Protein AF-A0A5J4QD52-F1 (afdb_monomer)

Mean predicted aligned error: 7.62 Å

pLDDT: mean 84.86, std 13.87, range [30.47, 97.31]

Secondary structure (DSSP, 8-state):
-HHHHHHHHHHHHSS-TT--SSHHHHHHHHHHT-PPPPPTTS-HHHHHHHHHHT-SSGGGSPPHHHHHH-HHHHHHHHHHHS--TTTT--HHHHHHHHHHHHHS---SS--HHHHHHHHHHHHHHHHHHTT--TTS-THHHHHHHHHHHHHHHHHHHHHHHGGGS------

InterPro domains:
  IPR000719 Protein kinase domain [PF00069] (1-70)
  IPR000719 Protein kinase domain [PS50011] (1-73)
  IPR011009 Protein kinase-like domain superfamily [SSF56112] (1-75)
  IPR051131 NEK Ser/Thr protein kinase family, NIMA subfamily [PTHR44899] (3-107)

Structure (mmCIF, N/CA/C/O backbone):
data_AF-A0A5J4QD52-F1
#
_entry.id   AF-A0A5J4QD52-F1
#
loop_
_atom_site.group_PDB
_atom_site.id
_atom_site.type_symbol
_atom_site.label_atom_id
_atom_site.label_alt_id
_atom_site.label_comp_id
_atom_site.label_asym_id
_atom_site.label_entity_id
_atom_site.label_seq_id
_atom_site.pdbx_PDB_ins_code
_atom_site.Cartn_x
_atom_site.Cartn_y
_atom_site.Cartn_z
_atom_site.occupancy
_atom_site.B_iso_or_equiv
_atom_site.auth_seq_id
_atom_site.auth_comp_id
_atom_site.auth_asym_id
_atom_site.auth_atom_id
_atom_site.pdbx_PDB_model_num
ATOM 1 N N . MET A 1 1 ? 11.598 10.942 -7.873 1.00 94.44 1 MET A N 1
ATOM 2 C CA . MET A 1 1 ? 10.398 10.257 -8.396 1.00 94.44 1 MET A CA 1
ATOM 3 C C . MET A 1 1 ? 10.575 8.752 -8.509 1.00 94.44 1 MET A C 1
ATOM 5 O O . MET A 1 1 ? 9.854 8.032 -7.838 1.00 94.44 1 MET A O 1
ATOM 9 N N . PHE A 1 2 ? 11.571 8.287 -9.270 1.00 95.62 2 PHE A N 1
ATOM 10 C CA . PHE A 1 2 ? 11.836 6.861 -9.505 1.00 95.62 2 PHE A CA 1
ATOM 11 C C . PHE A 1 2 ? 11.833 5.999 -8.232 1.00 95.62 2 PHE A C 1
ATOM 13 O O . PHE A 1 2 ? 11.068 5.048 -8.140 1.00 95.62 2 PHE A O 1
ATOM 20 N N . ALA A 1 3 ? 12.592 6.395 -7.204 1.00 95.94 3 ALA A N 1
ATOM 21 C CA . ALA A 1 3 ? 12.642 5.670 -5.931 1.00 95.94 3 ALA A CA 1
ATOM 22 C C . ALA A 1 3 ? 11.272 5.535 -5.234 1.00 95.94 3 ALA A C 1
ATOM 24 O O . ALA A 1 3 ? 10.991 4.502 -4.643 1.00 95.94 3 ALA A O 1
ATOM 25 N N . ILE A 1 4 ? 10.394 6.540 -5.340 1.00 95.69 4 ILE A N 1
ATOM 26 C CA . ILE A 1 4 ? 9.036 6.459 -4.778 1.00 95.69 4 ILE A CA 1
ATOM 27 C C . ILE A 1 4 ? 8.225 5.405 -5.540 1.00 95.69 4 ILE A C 1
ATOM 29 O O . ILE A 1 4 ? 7.502 4.634 -4.922 1.00 95.69 4 ILE A O 1
ATOM 33 N N . GLY A 1 5 ? 8.377 5.338 -6.866 1.00 95.62 5 GLY A N 1
ATOM 34 C CA . GLY A 1 5 ? 7.722 4.323 -7.691 1.00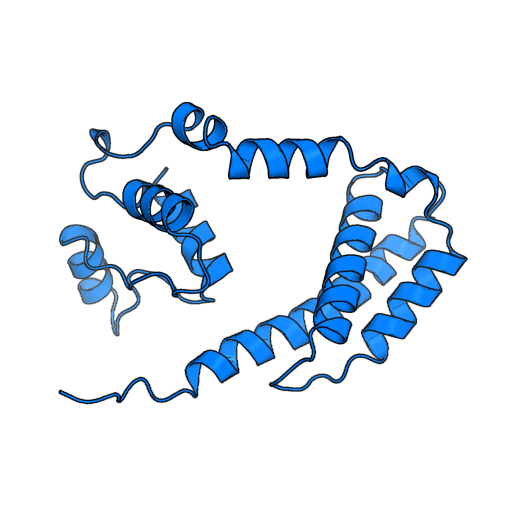 95.62 5 GLY A CA 1
ATOM 35 C C . GLY A 1 5 ? 8.148 2.907 -7.303 1.00 95.62 5 GLY A C 1
ATOM 36 O O . GLY A 1 5 ? 7.295 2.031 -7.204 1.00 95.62 5 GLY A O 1
ATOM 37 N N . LEU A 1 6 ? 9.440 2.704 -7.003 1.00 95.88 6 LEU A N 1
ATOM 38 C CA . LEU A 1 6 ? 9.953 1.423 -6.501 1.00 95.88 6 LEU A CA 1
ATOM 39 C C . LEU A 1 6 ? 9.274 1.043 -5.182 1.00 95.88 6 LEU A C 1
ATOM 41 O O . LEU A 1 6 ? 8.717 -0.043 -5.076 1.00 95.88 6 LEU A O 1
ATOM 45 N N . VAL A 1 7 ? 9.250 1.969 -4.218 1.00 95.25 7 VAL A N 1
ATOM 46 C CA . VAL A 1 7 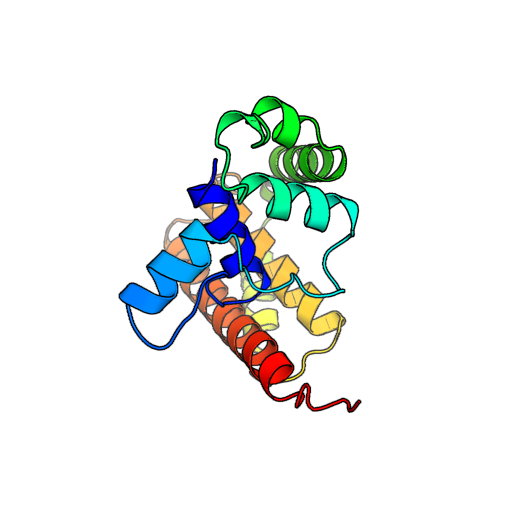? 8.628 1.741 -2.905 1.00 95.25 7 VAL A CA 1
ATOM 47 C C . VAL A 1 7 ? 7.139 1.430 -3.044 1.00 95.25 7 VAL A C 1
ATOM 49 O O . VAL A 1 7 ? 6.651 0.493 -2.426 1.00 95.25 7 VAL A O 1
ATOM 52 N N . VAL A 1 8 ? 6.399 2.176 -3.869 1.00 93.31 8 VAL A N 1
ATOM 53 C CA . VAL A 1 8 ? 4.970 1.907 -4.097 1.00 93.31 8 VAL A CA 1
ATOM 54 C C . VAL A 1 8 ? 4.766 0.524 -4.714 1.00 93.31 8 VAL A C 1
ATOM 56 O O . VAL A 1 8 ? 3.894 -0.217 -4.264 1.00 93.31 8 VAL A O 1
ATOM 59 N N . PHE A 1 9 ? 5.578 0.152 -5.704 1.00 93.00 9 PHE A N 1
ATOM 60 C CA . PHE A 1 9 ? 5.510 -1.171 -6.318 1.00 93.00 9 PHE A CA 1
ATOM 61 C C . PHE A 1 9 ? 5.751 -2.281 -5.284 1.00 93.00 9 PHE A C 1
ATOM 63 O O . PHE A 1 9 ? 4.984 -3.243 -5.211 1.00 93.00 9 PHE A O 1
ATOM 70 N N . GLU A 1 10 ? 6.775 -2.133 -4.447 1.00 90.81 10 GLU A N 1
ATOM 71 C CA . GLU A 1 10 ? 7.096 -3.091 -3.387 1.00 90.81 10 GLU A CA 1
ATOM 72 C C . GLU A 1 10 ? 6.006 -3.171 -2.319 1.00 90.81 10 GLU A C 1
ATOM 74 O O . GLU A 1 10 ? 5.701 -4.260 -1.844 1.00 90.81 10 GLU A O 1
ATOM 79 N N . LEU A 1 11 ? 5.375 -2.052 -1.961 1.00 88.19 11 LEU A N 1
ATOM 80 C CA . LEU A 1 11 ? 4.260 -2.047 -1.011 1.00 88.19 11 LEU A CA 1
ATOM 81 C C . LEU A 1 11 ? 3.030 -2.782 -1.555 1.00 88.19 11 LEU A C 1
ATOM 83 O O . LEU A 1 11 ? 2.303 -3.397 -0.780 1.00 88.19 11 LEU A O 1
ATOM 87 N N . LEU A 1 12 ? 2.801 -2.727 -2.869 1.00 86.31 12 LEU A N 1
ATOM 88 C CA . LEU A 1 12 ? 1.669 -3.395 -3.514 1.00 86.31 12 LEU A CA 1
ATOM 89 C C . LEU A 1 12 ? 1.920 -4.888 -3.750 1.00 86.31 12 LEU A C 1
ATOM 91 O O . LEU A 1 12 ? 0.991 -5.679 -3.659 1.00 86.31 12 LEU A O 1
ATOM 95 N N . THR A 1 13 ? 3.153 -5.281 -4.068 1.00 84.00 13 THR A N 1
ATOM 96 C CA . THR A 1 13 ? 3.467 -6.645 -4.547 1.00 84.00 13 THR A CA 1
ATOM 97 C C . THR A 1 13 ? 4.325 -7.461 -3.576 1.00 84.00 13 THR A C 1
ATOM 99 O O . THR A 1 13 ? 4.473 -8.681 -3.701 1.00 84.00 13 THR A O 1
ATOM 102 N N . GLY A 1 14 ? 4.963 -6.793 -2.616 1.00 84.38 14 GLY A N 1
ATOM 103 C CA . GLY A 1 14 ? 6.012 -7.364 -1.781 1.00 84.38 14 GLY A CA 1
ATOM 104 C C . GLY A 1 14 ? 7.239 -7.827 -2.573 1.00 84.38 14 GLY A C 1
ATOM 105 O O . GLY A 1 14 ? 7.934 -8.725 -2.095 1.00 84.38 14 GLY A O 1
ATOM 106 N N . GLN A 1 15 ? 7.464 -7.328 -3.795 1.00 85.81 15 GLN A N 1
ATOM 107 C CA . GLN A 1 15 ? 8.582 -7.682 -4.678 1.00 85.81 15 GLN A CA 1
ATOM 108 C C . GLN A 1 15 ? 9.179 -6.434 -5.330 1.00 85.81 15 GLN A C 1
ATOM 110 O O . GLN A 1 15 ? 8.464 -5.486 -5.637 1.00 85.81 15 GLN A O 1
ATOM 115 N N . HIS A 1 16 ? 10.486 -6.455 -5.584 1.00 91.81 16 HIS A N 1
ATOM 116 C CA . HIS A 1 16 ? 11.146 -5.369 -6.303 1.00 91.81 16 HIS A CA 1
ATOM 117 C C . HIS A 1 16 ? 10.804 -5.447 -7.807 1.00 91.81 16 HIS A C 1
ATOM 119 O O . HIS A 1 16 ? 10.957 -6.519 -8.400 1.00 91.81 16 HIS A O 1
ATOM 125 N N . PRO A 1 17 ? 10.414 -4.342 -8.475 1.00 93.62 17 PRO A N 1
ATOM 126 C CA . PRO A 1 17 ? 9.955 -4.373 -9.871 1.00 93.62 17 PRO A CA 1
ATOM 127 C C . PRO A 1 17 ? 11.003 -4.907 -10.855 1.00 93.62 17 PRO A C 1
ATOM 129 O O . PRO A 1 17 ? 10.655 -5.526 -11.856 1.00 93.62 17 PRO A O 1
ATOM 132 N N . PHE A 1 18 ? 12.289 -4.702 -10.563 1.00 95.56 18 PHE A N 1
ATOM 133 C CA . PHE A 1 18 ? 13.412 -5.149 -11.397 1.00 95.56 18 PHE A CA 1
ATOM 134 C C . PHE A 1 18 ? 14.133 -6.384 -10.831 1.00 95.56 18 PHE A C 1
ATOM 136 O O . PHE A 1 18 ? 15.319 -6.570 -11.092 1.00 95.56 18 PHE A O 1
ATOM 143 N N . ASN A 1 19 ? 13.461 -7.204 -10.013 1.00 92.06 19 ASN A N 1
ATOM 144 C CA . ASN A 1 19 ? 14.084 -8.366 -9.372 1.00 92.06 19 ASN A CA 1
ATOM 145 C C . ASN A 1 19 ? 14.736 -9.318 -10.404 1.00 92.06 19 ASN A C 1
ATOM 147 O O . ASN A 1 19 ? 14.150 -9.616 -11.456 1.00 92.06 19 ASN A O 1
ATOM 151 N N . ALA A 1 20 ? 15.958 -9.772 -10.118 1.00 93.81 20 ALA A N 1
ATOM 152 C CA . ALA A 1 20 ? 16.737 -10.676 -10.964 1.00 93.81 20 ALA A CA 1
ATOM 153 C C . ALA A 1 20 ? 17.810 -11.427 -10.151 1.00 93.81 20 ALA A C 1
ATOM 155 O O . ALA A 1 20 ? 18.085 -11.092 -9.003 1.00 93.81 20 ALA A O 1
ATOM 156 N N . ASN A 1 21 ? 18.442 -12.430 -10.770 1.00 92.25 21 ASN A N 1
ATOM 157 C CA . ASN A 1 21 ? 19.355 -13.361 -10.090 1.00 92.25 21 ASN A CA 1
ATOM 158 C C . ASN A 1 21 ? 20.722 -12.762 -9.711 1.00 92.25 21 ASN A C 1
ATOM 160 O O . ASN A 1 21 ? 21.466 -13.381 -8.956 1.00 92.25 21 ASN A O 1
ATOM 164 N N . ASN A 1 22 ? 21.095 -11.609 -10.270 1.00 95.50 22 ASN A N 1
ATOM 165 C CA . ASN A 1 22 ? 22.346 -10.917 -9.962 1.00 95.50 22 ASN A CA 1
ATOM 166 C C . ASN A 1 22 ? 22.246 -9.417 -10.271 1.00 95.50 22 ASN A C 1
ATOM 168 O O . ASN A 1 22 ? 21.350 -8.979 -10.995 1.00 95.50 22 ASN A O 1
ATOM 172 N N . GLU A 1 23 ? 23.194 -8.643 -9.743 1.00 95.19 23 GLU A N 1
ATOM 173 C CA . GLU A 1 23 ? 23.231 -7.182 -9.867 1.00 95.19 23 GLU A CA 1
ATOM 174 C C . GLU A 1 23 ? 23.268 -6.706 -11.325 1.00 95.19 23 GLU A C 1
ATOM 176 O O . GLU A 1 23 ? 22.516 -5.806 -11.694 1.00 95.19 23 GLU A O 1
ATOM 181 N N . GLN A 1 24 ? 24.072 -7.345 -12.181 1.00 97.19 24 GLN A N 1
ATOM 182 C CA . GLN A 1 24 ? 24.172 -6.962 -13.590 1.00 97.19 24 GLN A CA 1
ATOM 183 C C . GLN A 1 24 ? 22.825 -7.106 -14.310 1.00 97.19 24 GLN A C 1
ATOM 185 O O . GLN A 1 24 ? 22.418 -6.213 -15.050 1.00 97.19 24 GLN A O 1
ATOM 190 N N . ALA A 1 25 ? 22.091 -8.185 -14.036 1.00 96.06 25 ALA A N 1
ATOM 191 C CA . ALA A 1 25 ? 20.761 -8.397 -14.590 1.00 96.06 25 ALA A CA 1
ATOM 192 C C . ALA A 1 25 ? 19.747 -7.353 -14.088 1.00 96.06 25 ALA A C 1
ATOM 194 O O . ALA A 1 25 ? 18.907 -6.902 -14.866 1.00 96.06 25 ALA A O 1
ATOM 195 N N . ILE A 1 26 ? 19.837 -6.926 -12.821 1.00 95.19 26 ILE A N 1
ATOM 196 C CA . ILE A 1 26 ? 19.011 -5.830 -12.283 1.00 95.19 26 ILE A CA 1
ATOM 197 C C . ILE A 1 26 ? 19.324 -4.525 -13.024 1.00 95.19 26 ILE A C 1
ATOM 199 O O . ILE A 1 26 ? 18.408 -3.842 -13.486 1.00 95.19 26 ILE A O 1
ATOM 203 N N . ILE A 1 27 ? 20.610 -4.194 -13.184 1.00 96.12 27 ILE A N 1
ATOM 204 C CA . ILE A 1 27 ? 21.062 -3.000 -13.912 1.00 96.12 27 ILE A CA 1
ATOM 205 C C . ILE A 1 27 ? 20.533 -3.017 -15.349 1.00 96.12 27 ILE A C 1
ATOM 207 O O . ILE A 1 27 ? 20.022 -2.005 -15.832 1.00 96.12 27 ILE A O 1
ATOM 211 N N . ASP A 1 28 ? 20.625 -4.156 -16.031 1.00 96.88 28 ASP A N 1
ATOM 212 C CA . ASP A 1 28 ? 20.167 -4.294 -17.412 1.00 96.88 28 ASP A CA 1
ATOM 213 C C . ASP A 1 28 ? 18.646 -4.144 -17.527 1.00 96.88 28 ASP A C 1
ATOM 215 O O . ASP A 1 28 ? 18.170 -3.466 -18.442 1.00 96.88 28 ASP A O 1
ATOM 219 N N . LYS A 1 29 ? 17.879 -4.704 -16.582 1.00 96.25 29 LYS A N 1
ATOM 220 C CA . LYS A 1 29 ? 16.425 -4.512 -16.514 1.00 96.25 29 LYS A CA 1
ATOM 221 C C . LYS A 1 29 ? 16.049 -3.049 -16.300 1.00 96.25 29 LYS A C 1
ATOM 223 O O . LYS A 1 29 ? 15.202 -2.536 -17.028 1.00 96.25 29 LYS A O 1
ATOM 228 N N . ILE A 1 30 ? 16.719 -2.351 -15.379 1.00 96.00 30 ILE A N 1
ATOM 229 C CA . ILE A 1 30 ? 16.504 -0.913 -15.151 1.00 96.00 30 ILE A CA 1
ATOM 230 C C . ILE A 1 30 ? 16.799 -0.128 -16.432 1.00 96.00 30 ILE A C 1
ATOM 232 O O . ILE A 1 30 ? 15.963 0.646 -16.883 1.00 96.00 30 ILE A O 1
ATOM 236 N N . LYS A 1 31 ? 17.946 -0.364 -17.079 1.00 94.94 31 LYS A N 1
ATOM 237 C CA . LYS A 1 31 ? 18.313 0.324 -18.331 1.00 94.94 31 LYS A CA 1
ATOM 238 C C . LYS A 1 31 ? 17.307 0.092 -19.459 1.00 94.94 31 LYS A C 1
ATOM 240 O O . LYS A 1 31 ? 17.082 0.995 -20.263 1.00 94.94 31 LYS A O 1
ATOM 245 N N . LYS A 1 32 ? 16.707 -1.099 -19.526 1.00 95.44 32 LYS A N 1
ATOM 246 C CA . LYS A 1 32 ? 15.686 -1.460 -20.523 1.00 95.44 32 LYS A CA 1
ATOM 247 C C . LYS A 1 32 ? 14.275 -1.015 -20.139 1.00 95.44 32 LYS A C 1
ATOM 249 O O . LYS A 1 32 ? 13.420 -0.945 -21.013 1.00 95.44 32 LYS A O 1
ATOM 254 N N . GLY A 1 33 ? 14.038 -0.689 -18.867 1.00 93.31 33 GLY A N 1
ATOM 255 C CA . GLY A 1 33 ? 12.697 -0.406 -18.351 1.00 93.31 33 GLY A CA 1
ATOM 256 C C . GLY A 1 33 ? 11.855 -1.677 -18.219 1.00 93.31 33 GLY A C 1
ATOM 257 O O . GLY A 1 33 ? 10.633 -1.603 -18.209 1.00 93.31 33 GLY A O 1
ATOM 258 N N . ASP A 1 34 ? 12.510 -2.837 -18.135 1.00 94.75 34 ASP A N 1
ATOM 259 C CA . ASP A 1 34 ? 11.883 -4.153 -18.012 1.00 94.75 34 ASP A CA 1
ATOM 260 C C . ASP A 1 34 ? 11.517 -4.421 -16.546 1.00 94.75 34 ASP A C 1
ATOM 262 O O . ASP A 1 34 ? 12.233 -5.103 -15.804 1.00 94.75 34 ASP A O 1
ATOM 266 N N . HIS A 1 35 ? 10.437 -3.783 -16.101 1.00 93.12 35 HIS A N 1
ATOM 267 C CA . HIS A 1 35 ? 9.856 -3.999 -14.783 1.00 93.12 35 HIS A CA 1
ATOM 268 C C . HIS A 1 35 ? 8.726 -5.033 -14.840 1.00 93.12 35 HIS A C 1
ATOM 270 O O . HIS A 1 35 ? 8.001 -5.154 -15.828 1.00 93.12 35 HIS A O 1
ATOM 276 N N . GLN A 1 36 ? 8.508 -5.728 -13.727 1.00 91.44 36 GLN A N 1
ATOM 277 C CA . GLN A 1 36 ? 7.329 -6.566 -13.536 1.00 91.44 36 GLN A CA 1
ATOM 278 C C . GLN A 1 36 ? 6.033 -5.751 -13.682 1.00 91.44 36 GLN A C 1
ATOM 280 O O . GLN A 1 36 ? 5.993 -4.541 -13.432 1.00 91.44 36 GLN A O 1
ATOM 285 N N . GLN A 1 37 ? 4.957 -6.417 -14.098 1.00 90.25 37 GLN A N 1
ATOM 286 C CA . GLN A 1 37 ? 3.643 -5.789 -14.184 1.00 90.25 37 GLN A CA 1
ATOM 287 C C . GLN A 1 37 ? 3.003 -5.695 -12.798 1.00 90.25 37 GLN A C 1
ATOM 289 O O . GLN A 1 37 ? 3.161 -6.582 -11.960 1.00 90.25 37 GLN A O 1
ATOM 294 N N . LEU A 1 38 ? 2.263 -4.612 -12.560 1.00 88.50 38 LEU A N 1
ATOM 295 C CA . LEU A 1 38 ? 1.435 -4.501 -11.364 1.00 88.50 38 LEU A CA 1
ATOM 296 C C . LEU A 1 38 ? 0.217 -5.441 -11.475 1.00 88.50 38 LEU A C 1
ATOM 298 O O . LEU A 1 38 ? -0.344 -5.546 -12.570 1.00 88.50 38 LEU A O 1
ATOM 302 N N . PRO A 1 39 ? -0.242 -6.046 -10.364 1.00 87.25 39 PRO A N 1
ATOM 303 C CA . PRO A 1 39 ? -1.417 -6.919 -10.336 1.00 87.25 39 PRO A CA 1
ATOM 304 C C . PRO A 1 39 ? -2.716 -6.241 -10.789 1.00 87.25 39 PRO A C 1
ATOM 306 O O . PRO A 1 39 ? -2.828 -5.012 -10.815 1.00 87.25 39 PRO A O 1
ATOM 309 N N . ASP A 1 40 ? -3.734 -7.037 -11.110 1.00 86.62 40 ASP A N 1
ATOM 310 C CA . ASP A 1 40 ? -5.022 -6.544 -11.625 1.00 86.62 40 ASP A CA 1
ATOM 311 C C . ASP A 1 40 ? -5.938 -5.937 -10.566 1.00 86.62 40 ASP A C 1
ATOM 313 O O . ASP A 1 40 ? -6.809 -5.135 -10.896 1.00 86.62 40 ASP A O 1
ATOM 317 N N . PHE A 1 41 ? -5.695 -6.218 -9.283 1.00 84.69 41 PHE A N 1
ATOM 318 C CA . PHE A 1 41 ? -6.397 -5.521 -8.205 1.00 84.69 41 PHE A CA 1
ATOM 319 C C . PHE A 1 41 ? -6.035 -4.027 -8.140 1.00 84.69 41 PHE A C 1
ATOM 321 O O . PHE A 1 41 ? -6.763 -3.245 -7.527 1.00 84.69 41 PHE A O 1
ATOM 328 N N . VAL A 1 42 ? -4.905 -3.612 -8.736 1.00 88.31 42 VAL A N 1
ATOM 329 C CA . VAL A 1 42 ? -4.489 -2.207 -8.765 1.00 88.31 42 VAL A CA 1
ATOM 330 C C . VAL A 1 42 ? -5.307 -1.474 -9.831 1.00 88.31 42 VAL A C 1
ATOM 332 O O . VAL A 1 42 ? -5.204 -1.820 -11.012 1.00 88.31 42 VAL A O 1
ATOM 335 N N . PRO A 1 43 ? -6.067 -0.424 -9.467 1.00 91.00 43 PRO A N 1
ATOM 336 C CA . PRO A 1 43 ? -6.861 0.326 -10.433 1.00 91.00 43 PRO A CA 1
ATOM 337 C C . PRO A 1 43 ? -6.014 0.875 -11.587 1.00 91.00 43 PRO A C 1
ATOM 339 O O . PRO A 1 43 ? -4.913 1.379 -11.364 1.00 91.00 43 PRO A O 1
ATOM 342 N N . SER A 1 44 ? -6.531 0.807 -12.815 1.00 90.88 44 SER A N 1
ATOM 343 C CA . SER A 1 44 ? -5.764 1.088 -14.040 1.00 90.88 44 SER A CA 1
ATOM 344 C C . SER A 1 44 ? -5.142 2.488 -14.090 1.00 90.88 44 SER A C 1
ATOM 346 O O . SER A 1 44 ? -4.027 2.650 -14.577 1.00 90.88 44 SER A O 1
ATOM 348 N N . ASP A 1 45 ? -5.827 3.497 -13.555 1.00 90.69 45 ASP A N 1
ATOM 349 C CA . ASP A 1 45 ? -5.330 4.873 -13.449 1.00 90.69 45 ASP A CA 1
ATOM 350 C C . ASP A 1 45 ? -4.127 4.993 -12.500 1.00 90.69 45 ASP A C 1
ATOM 352 O O . ASP A 1 45 ? -3.145 5.663 -12.821 1.00 90.69 45 ASP A O 1
ATOM 356 N N . LEU A 1 46 ? -4.166 4.299 -11.359 1.00 93.44 46 LEU A N 1
ATOM 357 C CA . LEU A 1 46 ? -3.039 4.220 -10.428 1.00 93.44 46 LEU A CA 1
ATOM 358 C C . LEU A 1 46 ? -1.907 3.364 -10.999 1.00 93.44 46 LEU A C 1
ATOM 360 O O . LEU A 1 46 ? -0.744 3.733 -10.860 1.00 93.44 46 LEU A O 1
ATOM 364 N N . LYS A 1 47 ? -2.234 2.268 -11.698 1.00 93.44 47 LYS A N 1
ATOM 365 C CA . LYS A 1 47 ? -1.260 1.431 -12.412 1.00 93.44 47 LYS A CA 1
ATOM 366 C C . LYS A 1 47 ? -0.468 2.280 -13.412 1.00 93.44 47 LYS A C 1
ATOM 368 O O . LYS A 1 47 ? 0.758 2.284 -13.361 1.00 93.44 47 LYS A O 1
ATOM 373 N N . TYR A 1 48 ? -1.152 3.058 -14.252 1.00 93.12 48 TYR A N 1
ATOM 374 C CA . TYR A 1 48 ? -0.505 3.963 -15.206 1.00 93.12 48 TYR A CA 1
ATOM 375 C C . TYR A 1 48 ? 0.395 4.994 -14.508 1.00 93.12 48 TYR A C 1
ATOM 377 O O . TYR A 1 48 ? 1.559 5.153 -14.882 1.00 93.12 48 TYR A O 1
ATOM 385 N N . LEU A 1 49 ? -0.114 5.649 -13.459 1.00 95.12 49 LEU A N 1
ATOM 386 C CA . LEU A 1 49 ? 0.650 6.628 -12.687 1.00 95.12 49 LEU A CA 1
ATOM 387 C C . LEU A 1 49 ? 1.932 6.018 -12.103 1.00 95.12 49 LEU A C 1
ATOM 389 O O . LEU A 1 49 ? 3.016 6.550 -12.331 1.00 95.12 49 LEU A O 1
ATOM 393 N N . PHE A 1 50 ? 1.837 4.888 -11.400 1.00 94.44 50 PHE A N 1
ATOM 394 C CA . PHE A 1 50 ? 2.988 4.256 -10.752 1.00 94.44 50 PHE A CA 1
ATOM 395 C C . PHE A 1 50 ? 4.017 3.734 -11.757 1.00 94.44 50 PHE A C 1
ATOM 397 O O . PHE A 1 50 ? 5.214 3.919 -11.543 1.00 94.44 50 PHE A O 1
ATOM 404 N N . ILE A 1 51 ? 3.581 3.168 -12.887 1.00 93.94 51 ILE A N 1
ATOM 405 C CA . ILE A 1 51 ? 4.501 2.762 -13.956 1.00 93.94 51 ILE A CA 1
ATOM 406 C C . ILE A 1 51 ? 5.195 3.978 -14.584 1.00 93.94 51 ILE A C 1
ATOM 408 O O . ILE A 1 51 ? 6.407 3.949 -14.794 1.00 93.94 51 ILE A O 1
ATOM 412 N N . SER A 1 52 ? 4.490 5.095 -14.800 1.00 95.81 52 SER A N 1
ATOM 413 C CA . SER A 1 52 ? 5.117 6.323 -15.319 1.00 95.81 52 SER A CA 1
ATOM 414 C C . SER A 1 52 ? 6.210 6.887 -14.394 1.00 95.81 52 SER A C 1
ATOM 416 O O . SER A 1 52 ? 7.183 7.477 -14.868 1.00 95.81 52 SER A O 1
ATOM 418 N N . MET A 1 53 ? 6.123 6.651 -13.078 1.00 96.94 53 MET A N 1
ATOM 419 C CA . MET A 1 53 ? 7.170 7.042 -12.121 1.00 96.94 53 MET A CA 1
ATOM 420 C C . MET A 1 53 ? 8.482 6.277 -12.345 1.00 96.94 53 MET A C 1
ATOM 422 O O . MET A 1 53 ? 9.550 6.799 -12.010 1.00 96.94 53 MET A O 1
ATOM 426 N N . LEU A 1 54 ? 8.403 5.078 -12.933 1.00 96.19 54 LEU A N 1
ATOM 427 C CA . LEU A 1 54 ? 9.524 4.196 -13.262 1.00 96.19 54 LEU A CA 1
ATOM 428 C C . LEU A 1 54 ? 10.073 4.416 -14.680 1.00 96.19 54 LEU A C 1
ATOM 430 O O . LEU A 1 54 ? 10.881 3.620 -15.150 1.00 96.19 54 LEU A O 1
ATOM 434 N N . ASN A 1 55 ? 9.675 5.488 -15.375 1.00 95.75 55 ASN A N 1
ATOM 435 C CA . ASN A 1 55 ? 10.176 5.754 -16.722 1.00 95.75 55 ASN A CA 1
ATOM 436 C C . ASN A 1 55 ? 11.708 5.932 -16.731 1.00 95.75 55 ASN A C 1
ATOM 438 O O . ASN A 1 55 ? 12.276 6.602 -15.859 1.00 95.75 55 ASN A O 1
ATOM 442 N N . ASN A 1 56 ? 12.385 5.365 -17.729 1.00 94.12 56 ASN A N 1
ATOM 443 C CA . ASN A 1 56 ? 13.835 5.504 -17.878 1.00 94.12 56 ASN A CA 1
ATOM 444 C C . ASN A 1 56 ? 14.249 6.935 -18.200 1.00 94.12 56 ASN A C 1
ATOM 446 O O . ASN A 1 56 ? 15.267 7.397 -17.690 1.00 94.12 56 ASN A O 1
ATOM 450 N N . ASP A 1 57 ? 13.438 7.638 -18.987 1.00 95.38 57 ASP A N 1
ATOM 451 C CA . ASP A 1 57 ? 13.616 9.056 -19.258 1.00 95.38 57 ASP A CA 1
ATOM 452 C C . ASP A 1 57 ? 13.133 9.872 -18.044 1.00 95.38 57 ASP A C 1
ATOM 454 O O . ASP A 1 57 ? 11.935 9.864 -17.736 1.00 95.38 57 ASP A O 1
ATOM 458 N N . PRO A 1 58 ? 14.028 10.585 -17.332 1.00 95.12 58 PRO A N 1
ATOM 459 C CA . PRO A 1 58 ? 13.653 11.361 -16.157 1.00 95.12 58 PRO A CA 1
ATOM 460 C C . PRO A 1 58 ? 12.630 12.460 -16.443 1.00 95.12 58 PRO A C 1
ATOM 462 O O . PRO A 1 58 ? 11.865 12.791 -15.542 1.00 95.12 58 PRO A O 1
ATOM 465 N N . ILE A 1 59 ? 12.607 13.000 -17.667 1.00 96.69 59 ILE A N 1
ATOM 466 C CA . ILE A 1 59 ? 11.717 14.098 -18.071 1.00 96.69 59 ILE A CA 1
ATOM 467 C C . ILE A 1 59 ? 10.283 13.591 -18.259 1.00 96.69 59 ILE A C 1
ATOM 469 O O . ILE A 1 59 ? 9.329 14.326 -18.033 1.00 96.69 59 ILE A O 1
ATOM 473 N N . LYS A 1 60 ? 10.116 12.315 -18.625 1.00 95.75 60 LYS A N 1
ATOM 474 C CA . LYS A 1 60 ? 8.800 11.679 -18.797 1.00 95.75 60 LYS A CA 1
ATOM 475 C C . LYS A 1 60 ? 8.172 11.212 -17.486 1.00 95.75 60 LYS A C 1
ATOM 477 O O . LYS A 1 60 ? 7.051 10.707 -17.498 1.00 95.75 60 LYS A O 1
ATOM 482 N N . ARG A 1 61 ? 8.889 11.321 -16.365 1.00 97.31 61 ARG A N 1
ATOM 483 C CA . ARG A 1 61 ? 8.348 10.969 -15.049 1.00 97.31 61 ARG A CA 1
ATOM 484 C C . ARG A 1 61 ? 7.390 12.074 -14.599 1.00 97.31 61 ARG A C 1
ATOM 486 O O . ARG A 1 61 ? 7.724 13.245 -14.769 1.00 97.31 61 ARG A O 1
ATOM 493 N N . PRO A 1 62 ? 6.253 11.731 -13.974 1.00 97.19 62 PRO A N 1
ATOM 494 C CA . PRO A 1 62 ? 5.360 12.732 -13.413 1.00 97.19 62 PRO A CA 1
ATOM 495 C C . PRO A 1 62 ? 6.091 13.554 -12.351 1.00 97.19 62 PRO A C 1
ATOM 497 O O . PRO A 1 62 ? 6.968 13.055 -11.634 1.00 97.19 62 PRO A O 1
ATOM 500 N N . THR A 1 63 ? 5.710 14.817 -12.228 1.00 96.88 63 THR A N 1
ATOM 501 C CA . THR A 1 63 ? 6.111 15.663 -11.109 1.00 96.88 63 THR A CA 1
ATOM 502 C C . THR A 1 63 ? 5.340 15.274 -9.849 1.00 96.88 63 THR A C 1
ATOM 504 O O . THR A 1 63 ? 4.370 14.512 -9.879 1.00 96.88 63 THR A O 1
ATOM 507 N N . ILE A 1 64 ? 5.775 15.784 -8.694 1.00 94.94 64 ILE A N 1
ATOM 508 C CA . ILE A 1 64 ? 5.018 15.569 -7.458 1.00 94.94 64 ILE A CA 1
ATOM 509 C C . ILE A 1 64 ? 3.636 16.230 -7.532 1.00 94.94 64 ILE A C 1
ATOM 511 O O . ILE A 1 64 ? 2.682 15.702 -6.970 1.00 94.94 64 ILE A O 1
ATOM 515 N N . GLU A 1 65 ? 3.517 17.339 -8.264 1.00 96.06 65 GLU A N 1
ATOM 516 C CA . GLU A 1 65 ? 2.252 18.034 -8.488 1.00 96.06 65 GLU A CA 1
ATOM 517 C C . GLU A 1 65 ? 1.291 17.172 -9.305 1.00 96.06 65 GLU A C 1
ATOM 519 O O . GLU A 1 65 ? 0.132 17.044 -8.921 1.00 96.06 65 GLU A O 1
ATOM 524 N N . ASP A 1 66 ? 1.770 16.496 -10.353 1.00 95.00 66 ASP A N 1
ATOM 525 C CA . ASP A 1 66 ? 0.954 15.569 -11.150 1.00 95.00 66 ASP A CA 1
ATOM 526 C C . ASP A 1 66 ? 0.391 14.429 -10.288 1.00 95.00 66 ASP A C 1
ATOM 528 O O . ASP A 1 66 ? -0.795 14.102 -10.361 1.00 95.00 66 ASP A O 1
ATOM 532 N N . ILE A 1 67 ? 1.225 13.857 -9.412 1.00 95.62 67 ILE A N 1
ATOM 533 C CA . ILE A 1 67 ? 0.818 12.791 -8.483 1.00 95.62 67 ILE A CA 1
ATOM 534 C C . ILE A 1 67 ? -0.215 13.307 -7.484 1.00 95.62 67 ILE A C 1
ATOM 536 O O . ILE A 1 67 ? -1.259 12.685 -7.290 1.00 95.62 67 ILE A O 1
ATOM 540 N N . LEU A 1 68 ? 0.061 14.449 -6.850 1.00 94.56 68 LEU A N 1
ATOM 541 C CA . LEU A 1 68 ? -0.854 15.071 -5.895 1.00 94.56 68 LEU A CA 1
ATOM 542 C C . LEU A 1 68 ? -2.134 15.573 -6.562 1.00 94.56 68 LEU A C 1
ATOM 544 O O . LEU A 1 68 ? -3.114 15.809 -5.861 1.00 94.56 68 LEU A O 1
ATOM 548 N N . ASN A 1 69 ? -2.146 15.719 -7.888 1.00 94.56 69 ASN A N 1
ATOM 549 C CA . ASN A 1 69 ? -3.324 16.087 -8.649 1.00 94.56 69 ASN A CA 1
ATOM 550 C C . ASN A 1 69 ? -4.238 14.919 -9.011 1.00 94.56 69 ASN A C 1
ATOM 552 O O . ASN A 1 69 ? -5.390 15.173 -9.363 1.00 94.56 69 ASN A O 1
ATOM 556 N N . ASN A 1 70 ? -3.789 13.673 -8.853 1.00 94.56 70 ASN A N 1
ATOM 557 C CA . ASN A 1 70 ? -4.629 12.500 -9.059 1.00 94.56 70 ASN A CA 1
ATOM 558 C C . ASN A 1 70 ? -5.792 12.458 -8.048 1.00 94.56 70 ASN A C 1
ATOM 560 O O . ASN A 1 70 ? -5.581 12.487 -6.836 1.00 94.56 70 ASN A O 1
ATOM 564 N N . GLU A 1 71 ? -7.023 12.324 -8.545 1.00 94.31 71 GLU A N 1
ATOM 565 C CA . GLU A 1 71 ? -8.241 12.388 -7.725 1.00 94.31 71 GLU A CA 1
ATOM 566 C C . GLU A 1 71 ? -8.308 11.317 -6.627 1.00 94.31 71 GLU A C 1
ATOM 568 O O . GLU A 1 71 ? -8.733 11.600 -5.504 1.00 94.31 71 GLU A O 1
ATOM 573 N N . LYS A 1 72 ? -7.835 10.092 -6.895 1.00 93.06 72 LYS A N 1
ATOM 574 C CA . LYS A 1 72 ? -7.808 9.030 -5.878 1.00 93.06 72 LYS A CA 1
ATOM 575 C C . LYS A 1 72 ? -6.802 9.345 -4.781 1.00 93.06 72 LYS A C 1
ATOM 577 O O . LYS A 1 72 ? -7.124 9.190 -3.605 1.00 93.06 72 LYS A O 1
ATOM 582 N N . ILE A 1 73 ? -5.617 9.832 -5.147 1.00 93.69 73 ILE A N 1
ATOM 583 C CA . ILE A 1 73 ? -4.586 10.236 -4.183 1.00 93.69 73 ILE A CA 1
ATOM 584 C C . ILE A 1 73 ? -5.073 11.422 -3.347 1.00 93.69 73 ILE A C 1
ATOM 586 O O . ILE A 1 73 ? -5.003 11.364 -2.119 1.00 93.69 73 ILE A O 1
ATOM 590 N N . LYS A 1 74 ? -5.647 12.456 -3.975 1.00 93.81 74 LYS A N 1
ATOM 591 C CA . LYS A 1 74 ? -6.267 13.594 -3.277 1.00 93.81 74 LYS A CA 1
ATOM 592 C C . LYS A 1 74 ? -7.310 13.144 -2.267 1.00 93.81 74 LYS A C 1
ATOM 594 O O . LYS A 1 74 ? -7.261 13.562 -1.110 1.00 93.81 74 LYS A O 1
ATOM 599 N N . LYS A 1 75 ? -8.232 12.273 -2.690 1.00 92.50 75 LYS A N 1
ATOM 600 C CA . LYS A 1 75 ? -9.279 11.724 -1.825 1.00 92.50 75 LYS A CA 1
ATOM 601 C C . LYS A 1 75 ? -8.679 10.998 -0.622 1.00 92.50 75 LYS A C 1
ATOM 603 O O . LYS A 1 75 ? -9.084 11.274 0.501 1.00 92.50 75 LYS A O 1
ATOM 608 N N . GLN A 1 76 ? -7.678 10.144 -0.839 1.00 89.88 76 GLN A N 1
ATOM 609 C CA . GLN A 1 76 ? -6.999 9.428 0.245 1.00 89.88 76 GLN A CA 1
ATOM 610 C C . GLN A 1 76 ? -6.265 10.373 1.207 1.00 89.88 76 GLN A C 1
ATOM 612 O O . GLN A 1 76 ? -6.358 10.202 2.418 1.00 89.88 76 GLN A O 1
ATOM 617 N N . ILE A 1 77 ? -5.584 11.408 0.705 1.00 90.62 77 ILE A N 1
ATOM 618 C CA . ILE A 1 77 ? -4.938 12.423 1.554 1.00 90.62 77 ILE A CA 1
ATOM 619 C C . ILE A 1 77 ? -5.978 13.166 2.396 1.00 90.62 77 ILE A C 1
ATOM 621 O O . ILE A 1 77 ? -5.742 13.412 3.580 1.00 90.62 77 ILE A O 1
ATOM 625 N N . LYS A 1 78 ? -7.121 13.519 1.800 1.00 89.12 78 LYS A N 1
ATOM 626 C CA . LYS A 1 78 ? -8.220 14.177 2.507 1.00 89.12 78 LYS A CA 1
ATOM 627 C C . LYS A 1 78 ? -8.772 13.281 3.615 1.00 89.12 78 LYS A C 1
ATOM 629 O O . LYS A 1 78 ? -8.763 13.691 4.767 1.00 89.12 78 LYS A O 1
ATOM 634 N N . GLU A 1 79 ? -9.128 12.037 3.301 1.00 85.12 79 GLU A N 1
ATOM 635 C CA . GLU A 1 79 ? -9.571 11.043 4.293 1.00 85.12 79 GLU A CA 1
ATOM 636 C C . GLU A 1 79 ? -8.535 10.846 5.411 1.00 85.12 79 GLU A C 1
ATOM 638 O O . GLU A 1 79 ? -8.882 10.707 6.581 1.00 85.12 79 GLU A O 1
ATOM 643 N N . PHE A 1 80 ? -7.243 10.885 5.081 1.00 82.56 80 PHE A N 1
ATOM 644 C CA . PHE A 1 80 ? -6.171 10.751 6.063 1.00 82.56 80 PHE A CA 1
ATOM 645 C C . PHE A 1 80 ? -6.095 11.940 7.035 1.00 82.56 80 PHE A C 1
ATOM 647 O O . PHE A 1 80 ? -5.832 11.737 8.232 1.00 82.56 80 PHE A O 1
ATOM 654 N N . LYS A 1 81 ? -6.287 13.164 6.522 1.00 81.69 81 LYS A N 1
ATOM 655 C CA . LYS A 1 81 ? -6.249 14.426 7.280 1.00 81.69 81 LYS A CA 1
ATOM 656 C C . LYS A 1 81 ? -7.505 14.621 8.120 1.00 81.69 81 LYS A C 1
ATOM 658 O O . LYS A 1 81 ? -7.367 14.889 9.313 1.00 81.69 81 LYS A O 1
ATOM 663 N N . ASP A 1 82 ? -8.664 14.389 7.517 1.00 77.88 82 ASP A N 1
ATOM 664 C CA . ASP A 1 82 ? -9.993 14.625 8.087 1.00 77.88 82 ASP A CA 1
ATOM 665 C C . ASP A 1 82 ? -10.443 13.484 9.015 1.00 77.88 82 ASP A C 1
ATOM 667 O O . ASP A 1 82 ? -11.558 13.492 9.525 1.00 77.88 82 ASP A O 1
ATOM 671 N N . ASP A 1 83 ? -9.587 12.483 9.255 1.00 73.06 83 ASP A N 1
ATOM 672 C CA . ASP A 1 83 ? -9.871 11.452 10.247 1.00 73.06 83 ASP A CA 1
ATOM 673 C C . ASP A 1 83 ? -9.831 12.051 11.667 1.00 73.06 83 ASP A C 1
ATOM 675 O O . ASP A 1 83 ? -8.763 12.148 12.290 1.00 73.06 83 ASP A O 1
ATOM 679 N N . GLU A 1 84 ? -11.004 12.492 12.128 1.00 68.31 84 GLU A N 1
ATOM 680 C CA . GLU A 1 84 ? -11.314 12.987 13.475 1.00 68.31 84 GLU A CA 1
ATOM 681 C C . GLU A 1 84 ? -11.643 11.858 14.463 1.00 68.31 84 GLU A C 1
ATOM 683 O O . GLU A 1 84 ? -11.757 12.106 15.664 1.00 68.31 84 GLU A O 1
ATOM 688 N N . SER A 1 85 ? -11.713 10.598 14.004 1.00 68.81 85 SER A N 1
ATOM 689 C CA . SER A 1 85 ? -12.083 9.453 14.855 1.00 68.81 85 SER A CA 1
ATOM 690 C C . SER A 1 85 ? -11.123 9.215 16.029 1.00 68.81 85 SER A C 1
ATOM 692 O O . SER A 1 85 ? -11.436 8.474 16.963 1.00 68.81 85 SER A O 1
ATOM 694 N N . GLY A 1 86 ? -9.972 9.896 16.028 1.00 69.69 86 GLY A N 1
ATOM 695 C CA . GLY A 1 86 ? -9.054 9.943 17.155 1.00 69.69 86 GLY A CA 1
ATOM 696 C C . GLY A 1 86 ? -9.619 10.560 18.425 1.00 69.69 86 GLY A C 1
ATOM 697 O O . GLY A 1 86 ? -9.226 10.112 19.497 1.00 69.69 86 GLY A O 1
ATOM 698 N N . GLN A 1 87 ? -10.578 11.487 18.349 1.00 73.12 87 GLN A N 1
ATOM 699 C CA . GLN A 1 87 ? -11.183 12.084 19.548 1.00 73.12 87 GLN A CA 1
ATOM 700 C C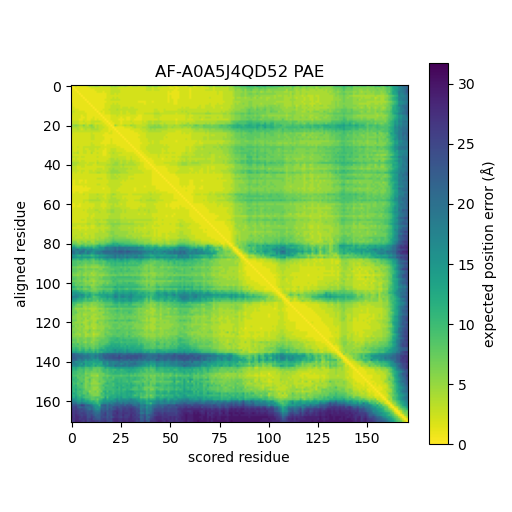 . GLN A 1 87 ? -12.110 11.105 20.292 1.00 73.12 87 GLN A C 1
ATOM 702 O O . GLN A 1 87 ? -12.216 11.155 21.514 1.00 73.12 87 GLN A O 1
ATOM 707 N N . GLU A 1 88 ? -12.723 10.158 19.578 1.00 80.75 88 GLU A N 1
ATOM 708 C CA . GLU A 1 88 ? -13.652 9.163 20.137 1.00 80.75 88 GLU A CA 1
ATOM 709 C C . GLU A 1 88 ? -12.966 7.854 20.570 1.00 80.75 88 GLU A C 1
ATOM 711 O O . GLU A 1 88 ? -13.612 6.920 21.063 1.00 80.75 88 GLU A O 1
ATOM 716 N N . LEU A 1 89 ? -11.657 7.721 20.341 1.00 86.56 89 LEU A N 1
ATOM 717 C CA . LEU A 1 89 ? -10.934 6.483 20.609 1.00 86.56 89 LEU A CA 1
ATOM 718 C C . LEU A 1 89 ? -10.674 6.311 22.113 1.00 86.56 89 LEU A C 1
ATOM 720 O O . LEU A 1 89 ? -9.732 6.873 22.663 1.00 86.56 89 LEU A O 1
ATOM 724 N N . THR A 1 90 ? -11.486 5.511 22.801 1.00 88.50 90 THR A N 1
ATOM 725 C CA . THR A 1 90 ? -11.269 5.203 24.224 1.00 88.50 90 THR A CA 1
ATOM 726 C C . THR A 1 90 ? -10.260 4.067 24.420 1.00 88.50 90 THR A C 1
ATOM 728 O O . THR A 1 90 ? -10.042 3.235 23.536 1.00 88.50 90 THR A O 1
ATOM 731 N N . THR A 1 91 ? -9.670 3.981 25.620 1.00 87.19 91 THR A N 1
ATOM 732 C CA . THR A 1 91 ? -8.768 2.867 25.982 1.00 87.19 91 THR A CA 1
ATOM 733 C C . THR A 1 91 ? -9.482 1.510 25.896 1.00 87.19 91 THR A C 1
ATOM 735 O O . THR A 1 91 ? -8.891 0.519 25.473 1.00 87.19 91 THR A O 1
ATOM 738 N N . GLU A 1 92 ? -10.766 1.453 26.253 1.00 88.44 92 GLU A N 1
ATOM 739 C CA . GLU A 1 92 ? -11.588 0.240 26.156 1.00 88.44 92 GLU A CA 1
ATOM 740 C C . GLU A 1 92 ? -11.816 -0.181 24.701 1.00 88.44 92 GLU A C 1
ATOM 742 O O . GLU A 1 92 ? -11.625 -1.350 24.356 1.00 88.44 92 GLU A O 1
ATOM 747 N N . ARG A 1 93 ? -12.150 0.778 23.826 1.00 89.12 93 ARG A N 1
ATOM 748 C CA . ARG A 1 93 ? -12.307 0.539 22.386 1.00 89.12 93 ARG A CA 1
ATOM 749 C C . ARG A 1 93 ? -11.006 0.034 21.770 1.00 89.12 93 ARG A C 1
ATOM 751 O O . ARG A 1 93 ? -11.033 -0.928 21.007 1.00 89.12 93 ARG A O 1
ATOM 758 N N . PHE A 1 94 ? -9.872 0.623 22.146 1.00 88.56 94 PHE A N 1
ATOM 759 C CA . PHE A 1 94 ? -8.558 0.166 21.701 1.00 88.56 94 PHE A CA 1
ATOM 760 C C . PHE A 1 94 ? -8.276 -1.286 22.119 1.00 88.56 94 PHE A C 1
ATOM 762 O O . PHE A 1 94 ? -7.938 -2.110 21.269 1.00 88.56 94 PHE A O 1
ATOM 769 N N . LYS A 1 95 ? -8.500 -1.636 23.395 1.00 88.62 95 LYS A N 1
ATOM 770 C CA . LYS A 1 95 ? -8.336 -3.018 23.887 1.00 88.62 95 LYS A CA 1
ATOM 771 C C . LYS A 1 95 ? -9.237 -4.010 23.149 1.00 88.62 95 LYS A C 1
ATOM 773 O O . LYS A 1 95 ? -8.800 -5.115 22.833 1.00 88.62 95 LYS A O 1
ATOM 778 N N . ARG A 1 96 ? -10.478 -3.623 22.838 1.00 91.19 96 ARG A N 1
ATOM 779 C CA . ARG A 1 96 ? -11.399 -4.452 22.051 1.00 91.19 96 ARG A CA 1
ATOM 780 C C . ARG A 1 96 ? -10.857 -4.720 20.646 1.00 91.19 96 ARG A C 1
ATOM 782 O O . ARG A 1 96 ? -10.779 -5.878 20.252 1.00 91.19 96 ARG A O 1
ATOM 789 N N . ILE A 1 97 ? -10.430 -3.676 19.933 1.00 90.56 97 ILE A N 1
ATOM 790 C CA . ILE A 1 97 ? -9.847 -3.795 18.586 1.00 90.56 97 ILE A CA 1
ATOM 791 C C . ILE A 1 97 ? -8.598 -4.687 18.615 1.00 90.56 97 ILE A C 1
ATOM 793 O O . ILE A 1 97 ? -8.425 -5.549 17.757 1.00 90.56 97 ILE A O 1
ATOM 797 N N . GLN A 1 98 ? -7.749 -4.538 19.632 1.00 88.38 98 GLN A N 1
ATOM 798 C CA . GLN A 1 98 ? -6.574 -5.389 19.806 1.00 88.38 98 GLN A CA 1
ATOM 799 C C . GLN A 1 98 ? -6.958 -6.866 19.982 1.00 88.38 98 GLN A C 1
ATOM 801 O O . GLN A 1 98 ? -6.362 -7.729 19.339 1.00 88.38 98 GLN A O 1
ATOM 806 N N . ASN A 1 99 ? -7.962 -7.172 20.808 1.00 90.12 99 ASN A N 1
ATOM 807 C CA . ASN A 1 99 ? -8.444 -8.544 20.987 1.00 90.12 99 ASN A CA 1
ATOM 808 C C . ASN A 1 99 ? -9.050 -9.114 19.697 1.00 90.12 99 ASN A C 1
ATOM 810 O O . ASN A 1 99 ? -8.786 -10.266 19.356 1.00 90.12 99 ASN A O 1
ATOM 814 N N . GLU A 1 100 ? -9.805 -8.305 18.950 1.00 91.00 100 GLU A N 1
ATOM 815 C CA . GLU A 1 100 ? -10.350 -8.690 17.645 1.00 91.00 100 GLU A CA 1
ATOM 816 C C . GLU A 1 100 ? -9.223 -9.060 16.668 1.00 91.00 100 GLU A C 1
ATOM 818 O O . GLU A 1 100 ? -9.288 -10.115 16.042 1.00 91.00 100 GLU A O 1
ATOM 823 N N . ILE A 1 101 ? -8.144 -8.277 16.602 1.00 88.69 101 ILE A N 1
ATOM 824 C CA . ILE A 1 101 ? -6.986 -8.561 15.735 1.00 88.69 101 ILE A CA 1
ATOM 825 C C . ILE A 1 101 ? -6.226 -9.805 16.192 1.00 88.69 101 ILE A C 1
ATOM 827 O O . ILE A 1 101 ? -5.841 -10.619 15.358 1.00 88.69 101 ILE A O 1
ATOM 831 N N . LYS A 1 102 ? -6.045 -10.000 17.505 1.00 89.12 102 LYS A N 1
ATOM 832 C CA . LYS A 1 102 ? -5.433 -11.225 18.050 1.00 89.12 102 LYS A CA 1
ATOM 833 C C . LYS A 1 102 ? -6.236 -12.478 17.700 1.00 89.12 102 LYS A C 1
ATOM 835 O O . LYS A 1 102 ? -5.647 -13.543 17.548 1.00 89.12 102 LYS A O 1
ATOM 840 N N . SER A 1 103 ? -7.556 -12.345 17.571 1.00 89.19 103 SER A N 1
ATOM 841 C CA . SER A 1 103 ? -8.446 -13.439 17.176 1.00 89.19 103 SER A CA 1
ATOM 842 C C . SER A 1 103 ? -8.461 -13.717 15.670 1.00 89.19 103 SER A C 1
ATOM 844 O O . SER A 1 103 ? -8.965 -14.763 15.263 1.00 89.19 103 SER A O 1
ATOM 846 N N . VAL A 1 104 ? -7.920 -12.816 14.834 1.00 88.50 104 VAL A N 1
ATOM 847 C CA . VAL A 1 104 ? -7.822 -13.058 13.390 1.00 88.50 104 VAL A CA 1
ATOM 848 C C . VAL A 1 104 ? -6.867 -14.237 13.160 1.00 88.50 104 VAL A C 1
ATOM 850 O O . VAL A 1 104 ? -5.708 -14.176 13.584 1.00 88.50 104 VAL A O 1
ATOM 853 N N . PRO A 1 105 ? -7.323 -15.317 12.498 1.00 85.44 105 PRO A N 1
ATOM 854 C CA . PRO A 1 105 ? -6.473 -16.442 12.152 1.00 85.44 105 PRO A CA 1
ATOM 855 C C . PRO A 1 105 ? -5.275 -15.962 11.342 1.00 85.44 105 PRO A C 1
ATOM 857 O O . PRO A 1 105 ? -5.408 -15.191 10.393 1.00 85.44 105 PRO A O 1
ATOM 860 N N . LYS A 1 106 ? -4.088 -16.446 11.701 1.00 82.00 106 LYS A N 1
ATOM 861 C CA . LYS A 1 106 ? -2.852 -16.163 10.961 1.00 82.00 106 LYS A CA 1
ATOM 862 C C . LYS A 1 106 ? -2.737 -17.118 9.775 1.00 82.00 106 LYS A C 1
ATOM 864 O O . LYS A 1 106 ? -1.752 -17.844 9.660 1.00 82.00 106 LYS A O 1
ATOM 869 N N . THR A 1 107 ? -3.783 -17.176 8.968 1.00 79.94 107 THR A N 1
ATOM 870 C CA . THR A 1 107 ? -3.897 -18.062 7.815 1.00 79.94 107 THR A CA 1
ATOM 871 C C . THR A 1 107 ? -3.511 -17.34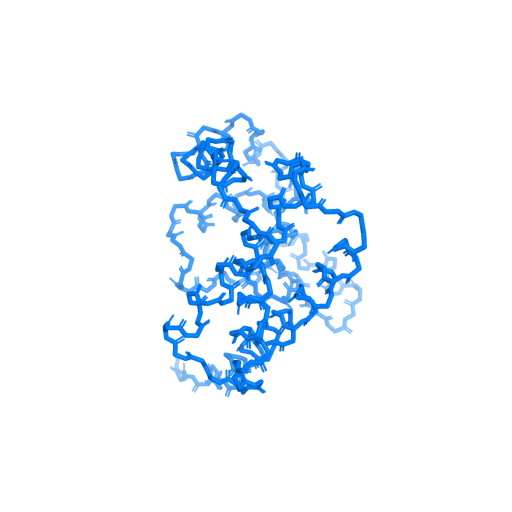4 6.537 1.00 79.94 107 THR A C 1
ATOM 873 O O . THR A 1 107 ? -3.327 -16.128 6.492 1.00 79.94 107 THR A O 1
ATOM 876 N N . ASP A 1 108 ? -3.361 -18.158 5.511 1.00 72.62 108 ASP A N 1
ATOM 877 C CA . ASP A 1 108 ? -2.971 -17.771 4.171 1.00 72.62 108 ASP A CA 1
ATOM 878 C C . ASP A 1 108 ? -4.097 -17.036 3.434 1.00 72.62 108 ASP A C 1
ATOM 880 O O . ASP A 1 108 ? -3.858 -16.031 2.765 1.00 72.62 108 ASP A O 1
ATOM 884 N N . GLU A 1 109 ? -5.334 -17.461 3.674 1.00 79.56 109 GLU A N 1
ATOM 885 C CA . GLU A 1 109 ? -6.549 -16.808 3.202 1.00 79.56 109 GLU A CA 1
ATOM 886 C C . GLU A 1 109 ? -7.265 -16.110 4.358 1.00 79.56 109 GLU A C 1
ATOM 888 O O . GLU A 1 109 ? -7.352 -16.644 5.471 1.00 79.56 109 GLU A O 1
ATOM 893 N N . ILE A 1 110 ? -7.801 -14.920 4.083 1.00 83.56 110 ILE A N 1
ATOM 894 C CA . ILE A 1 110 ? -8.618 -14.155 5.023 1.00 83.56 110 ILE A CA 1
ATOM 895 C C . ILE A 1 110 ? -9.912 -13.697 4.358 1.00 83.56 110 ILE A C 1
ATOM 897 O O . ILE A 1 110 ? -9.943 -13.266 3.209 1.00 83.56 110 ILE A O 1
ATOM 901 N N . SER A 1 111 ? -11.000 -13.770 5.113 1.00 88.31 111 SER A N 1
ATOM 902 C CA . SER A 1 111 ? -12.301 -13.237 4.718 1.00 88.31 111 SER A CA 1
ATOM 903 C C . SER A 1 111 ? -12.291 -11.706 4.651 1.00 88.31 111 SER A C 1
ATOM 905 O O . SER A 1 111 ? -11.481 -11.031 5.292 1.00 88.31 111 SER A O 1
ATOM 907 N N . HIS A 1 112 ? -13.266 -11.141 3.936 1.00 85.38 112 HIS A N 1
ATOM 908 C CA . HIS A 1 112 ? -13.467 -9.692 3.885 1.00 85.38 112 HIS A CA 1
ATOM 909 C C . HIS A 1 112 ? -13.658 -9.072 5.283 1.00 85.38 112 HIS A C 1
ATOM 911 O O . HIS A 1 112 ? -13.093 -8.023 5.575 1.00 85.38 112 HIS A O 1
ATOM 917 N N . ASP A 1 113 ? -14.390 -9.742 6.178 1.00 90.25 113 ASP A N 1
ATOM 918 C CA . ASP A 1 113 ? -14.580 -9.288 7.564 1.00 90.25 113 ASP A CA 1
ATOM 919 C C . ASP A 1 113 ? -13.249 -9.214 8.334 1.00 90.25 113 ASP A C 1
ATOM 921 O O . ASP A 1 113 ? -12.948 -8.216 8.992 1.00 90.25 113 ASP A O 1
ATOM 925 N N . GLN A 1 114 ? -12.396 -10.232 8.194 1.00 90.00 114 GLN A N 1
ATOM 926 C CA . GLN A 1 114 ? -11.057 -10.226 8.789 1.00 90.00 114 GLN A CA 1
ATOM 927 C C . GLN A 1 114 ? -10.189 -9.104 8.206 1.00 90.00 114 GLN A C 1
ATOM 929 O O . GLN A 1 114 ? -9.537 -8.389 8.966 1.00 90.00 114 GLN A O 1
ATOM 934 N N . MET A 1 115 ? -10.240 -8.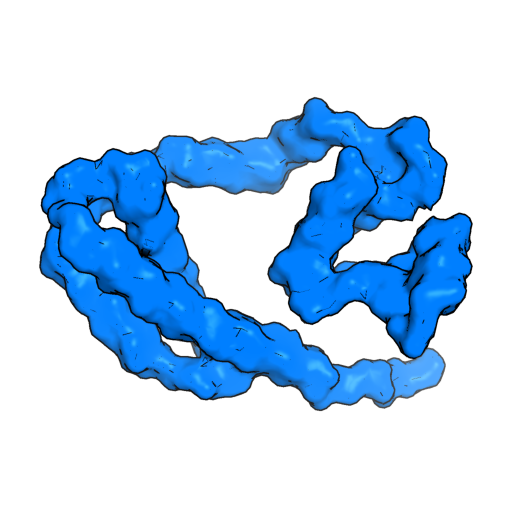877 6.890 1.00 86.62 115 MET A N 1
ATOM 935 C CA . MET A 1 115 ? -9.553 -7.752 6.242 1.00 86.62 115 MET A CA 1
ATOM 936 C C . MET A 1 115 ? -10.018 -6.397 6.799 1.00 86.62 115 MET A C 1
ATOM 938 O O . MET A 1 115 ? -9.199 -5.512 7.071 1.00 86.62 115 MET A O 1
ATOM 942 N N . MET A 1 116 ? -11.322 -6.232 7.031 1.00 88.94 116 MET A N 1
ATOM 943 C CA . MET A 1 116 ? -11.875 -5.011 7.620 1.00 88.94 116 MET A CA 1
ATOM 944 C C . MET A 1 116 ? -11.414 -4.813 9.069 1.00 88.94 116 MET A C 1
ATOM 946 O O . MET A 1 116 ? -11.063 -3.690 9.444 1.00 88.94 116 MET A O 1
ATOM 950 N N . LYS A 1 117 ? -11.312 -5.885 9.867 1.00 91.31 117 LYS A N 1
ATOM 951 C CA . LYS A 1 117 ? -10.746 -5.830 11.230 1.00 91.31 117 LYS A CA 1
ATOM 952 C C . LYS A 1 117 ? -9.281 -5.399 11.227 1.00 91.31 117 LYS A C 1
ATOM 954 O O . LYS A 1 117 ? -8.912 -4.499 11.982 1.00 91.31 117 LYS A O 1
ATOM 959 N N . LEU A 1 118 ? -8.460 -5.976 10.347 1.00 89.69 118 LEU A N 1
ATOM 960 C CA . LEU A 1 118 ? -7.049 -5.598 10.191 1.00 89.69 118 LEU A CA 1
ATOM 961 C C . LEU A 1 118 ? -6.907 -4.133 9.760 1.00 89.69 118 LEU A C 1
ATOM 963 O O . LEU A 1 118 ? -6.107 -3.388 10.330 1.00 89.69 118 LEU A O 1
ATOM 967 N N . THR A 1 119 ? -7.737 -3.698 8.810 1.00 88.31 119 THR A N 1
ATOM 968 C CA . THR A 1 119 ? -7.784 -2.307 8.342 1.00 88.31 119 THR A CA 1
ATOM 969 C C . THR A 1 119 ? -8.141 -1.352 9.482 1.00 88.31 119 THR A C 1
ATOM 971 O O . THR A 1 119 ? -7.476 -0.332 9.668 1.00 88.31 119 THR A O 1
ATOM 974 N N . ASN A 1 120 ? -9.156 -1.686 10.283 1.00 89.19 120 ASN A N 1
ATOM 975 C CA . ASN A 1 120 ? -9.549 -0.901 11.454 1.00 89.19 120 ASN A CA 1
ATOM 976 C C . ASN A 1 120 ? -8.430 -0.844 12.509 1.00 89.19 120 ASN A C 1
ATOM 978 O O . ASN A 1 120 ? -8.142 0.214 13.072 1.00 89.19 120 ASN A O 1
ATOM 982 N N . GLY A 1 121 ? -7.735 -1.961 12.716 1.00 90.06 121 GLY A N 1
ATOM 983 C CA . GLY A 1 121 ? -6.539 -2.036 13.545 1.00 90.06 121 GLY A CA 1
ATOM 984 C C . GLY A 1 121 ? -5.448 -1.064 13.125 1.00 90.06 121 GLY A C 1
ATOM 985 O O . GLY A 1 121 ? -4.993 -0.247 13.927 1.00 90.06 121 GLY A O 1
ATOM 986 N N . LEU A 1 122 ? -5.055 -1.113 11.852 1.00 89.75 122 LEU A N 1
ATOM 987 C CA . LEU A 1 122 ? -4.026 -0.230 11.303 1.00 89.75 122 LEU A CA 1
ATOM 988 C C . LEU A 1 122 ? -4.440 1.246 11.378 1.00 89.75 122 LEU A C 1
ATOM 990 O O . LEU A 1 122 ? -3.620 2.092 11.742 1.00 89.75 122 LEU A O 1
ATOM 994 N N . LYS A 1 123 ? -5.715 1.562 11.108 1.00 88.62 123 LYS A N 1
ATOM 995 C CA . LYS A 1 123 ? -6.264 2.917 11.290 1.00 88.62 123 LYS A CA 1
ATOM 996 C C . LYS A 1 123 ? -6.146 3.376 12.744 1.00 88.62 123 LYS A C 1
ATOM 998 O O . LYS A 1 123 ? -5.669 4.480 12.991 1.00 88.62 123 LYS A O 1
ATOM 1003 N N . THR A 1 124 ? -6.488 2.511 13.694 1.00 89.06 124 THR A N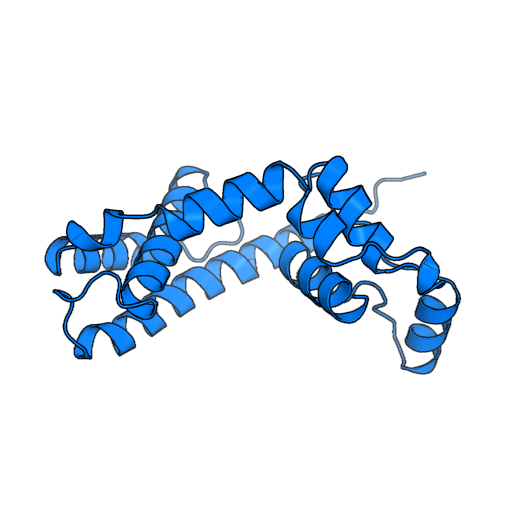 1
ATOM 1004 C CA . THR A 1 124 ? -6.392 2.794 15.133 1.00 89.06 124 THR A CA 1
ATOM 1005 C C . THR A 1 124 ? -4.944 3.049 15.557 1.00 89.06 124 THR A C 1
ATO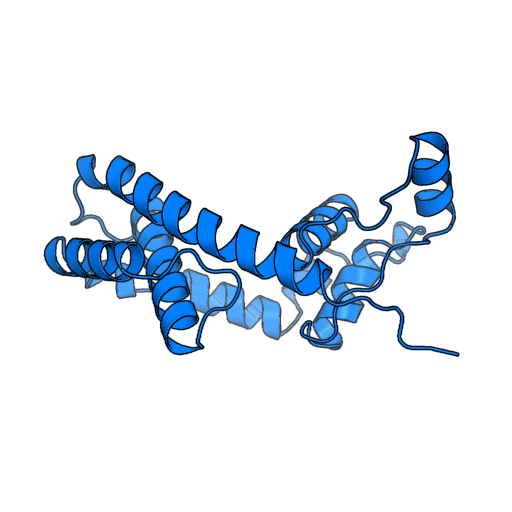M 1007 O O . THR A 1 124 ? -4.650 4.059 16.195 1.00 89.06 124 THR A O 1
ATOM 1010 N N . ALA A 1 125 ? -4.011 2.191 15.136 1.00 89.00 125 ALA A N 1
ATOM 1011 C CA . ALA A 1 125 ? -2.588 2.367 15.414 1.00 89.00 125 ALA A CA 1
ATOM 1012 C C . ALA A 1 125 ? -2.035 3.682 14.854 1.00 89.00 125 ALA A C 1
ATOM 1014 O O . ALA A 1 125 ? -1.272 4.386 15.517 1.00 89.00 125 ALA A O 1
ATOM 1015 N N . ARG A 1 126 ? -2.437 4.028 13.6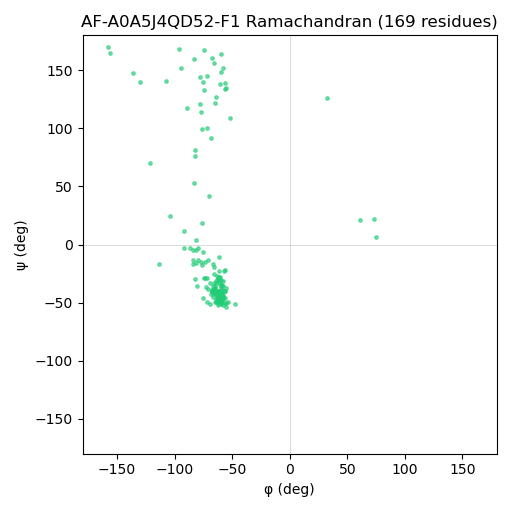30 1.00 87.75 126 ARG A N 1
ATOM 1016 C CA . ARG A 1 126 ? -2.071 5.286 12.980 1.00 87.75 126 ARG A CA 1
ATOM 1017 C C . ARG A 1 126 ? -2.563 6.494 13.770 1.00 87.75 126 ARG A C 1
ATOM 1019 O O . ARG A 1 126 ? -1.778 7.406 14.011 1.00 87.75 126 ARG A O 1
ATOM 1026 N N . ILE A 1 127 ? -3.832 6.496 14.172 1.00 86.94 127 ILE A N 1
ATOM 1027 C CA . ILE A 1 127 ? -4.446 7.575 14.954 1.00 86.94 127 ILE A CA 1
ATOM 1028 C C . ILE A 1 127 ? -3.644 7.829 16.234 1.00 86.94 127 ILE A C 1
ATOM 1030 O O . ILE A 1 127 ? -3.228 8.965 16.470 1.00 86.94 127 ILE A O 1
ATOM 1034 N N . ILE A 1 128 ? -3.342 6.771 16.994 1.00 86.56 128 ILE A N 1
ATOM 1035 C CA . ILE A 1 128 ? -2.546 6.858 18.228 1.00 86.56 128 ILE A CA 1
ATOM 1036 C C . ILE A 1 128 ? -1.152 7.426 17.925 1.00 86.56 128 ILE A C 1
ATOM 1038 O O . ILE A 1 128 ? -0.747 8.423 18.517 1.00 86.56 128 ILE A O 1
ATOM 1042 N N . ARG A 1 129 ? -0.436 6.858 16.944 1.00 85.12 129 ARG A N 1
ATOM 1043 C CA . ARG A 1 129 ? 0.923 7.298 16.567 1.00 85.12 129 ARG A CA 1
ATOM 1044 C C . ARG A 1 129 ? 0.990 8.727 16.031 1.00 85.12 129 ARG A C 1
ATOM 1046 O O .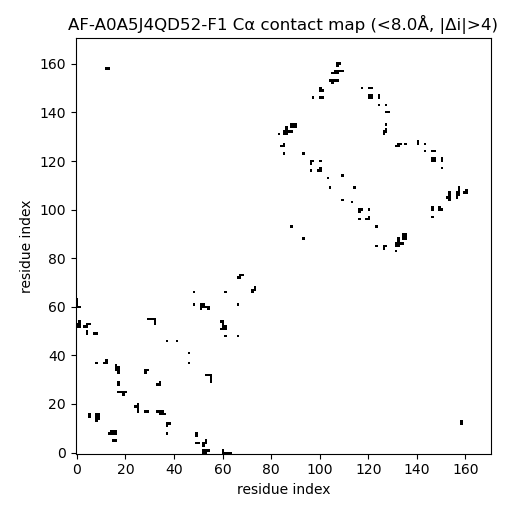 ARG A 1 129 ? 2.032 9.359 16.148 1.00 85.12 129 ARG A O 1
ATOM 1053 N N . SER A 1 130 ? -0.092 9.224 15.438 1.00 83.94 130 SER A N 1
ATOM 1054 C CA . SER A 1 130 ? -0.186 10.601 14.941 1.00 83.94 130 SER A CA 1
ATOM 1055 C C . SER A 1 130 ? -0.476 11.635 16.034 1.00 83.94 130 SER A C 1
ATOM 1057 O O . SER A 1 130 ? -0.550 12.821 15.731 1.00 83.94 130 SER A O 1
ATOM 1059 N N . GLY A 1 131 ? -0.672 11.206 17.288 1.00 83.62 131 GLY A N 1
ATOM 1060 C CA . GLY A 1 131 ? -1.029 12.090 18.402 1.00 83.62 131 GLY A CA 1
ATOM 1061 C C . GLY A 1 131 ? -2.487 12.561 18.384 1.00 83.62 131 GLY A C 1
ATOM 1062 O O . GLY A 1 131 ? -2.877 13.372 19.217 1.00 83.62 131 GLY A O 1
ATOM 1063 N N . LYS A 1 132 ? -3.314 12.040 17.468 1.00 84.25 132 LYS A N 1
ATOM 1064 C CA . LYS A 1 132 ? -4.735 12.402 17.326 1.00 84.25 132 LYS A CA 1
ATOM 1065 C C . LYS A 1 132 ? -5.650 11.793 18.398 1.00 84.25 132 LYS A C 1
ATOM 1067 O O . LYS A 1 132 ? -6.828 12.129 18.429 1.00 84.25 132 LYS A O 1
ATOM 1072 N N . ALA A 1 133 ? -5.130 10.916 19.257 1.00 85.81 133 ALA A N 1
ATOM 1073 C CA . ALA A 1 133 ? -5.849 10.334 20.393 1.00 85.81 133 ALA A CA 1
ATOM 1074 C C . ALA A 1 133 ? -5.130 10.654 21.721 1.00 85.81 133 ALA A C 1
ATOM 1076 O O . ALA A 1 133 ? -4.536 9.759 22.327 1.00 85.81 133 ALA A O 1
ATOM 1077 N N . PRO A 1 134 ? -5.135 11.922 22.174 1.00 81.25 134 PRO A N 1
ATOM 1078 C CA . PRO A 1 134 ? -4.396 12.366 23.364 1.00 81.25 134 PRO A CA 1
ATOM 1079 C C . PRO A 1 134 ? -4.834 11.676 24.667 1.00 81.25 134 PRO A C 1
ATOM 1081 O O . PRO A 1 134 ? -4.067 11.601 25.622 1.00 81.25 134 PRO A O 1
ATOM 1084 N N . GLN A 1 135 ? -6.055 11.143 24.708 1.00 83.12 135 GLN A N 1
ATOM 1085 C CA . GLN A 1 135 ? -6.607 10.380 25.827 1.00 83.12 135 GLN A CA 1
ATOM 1086 C C . GLN A 1 135 ? -5.979 8.986 26.000 1.00 83.12 135 GLN A C 1
ATOM 1088 O O . GLN A 1 135 ? -6.191 8.334 27.024 1.00 83.12 135 GLN A O 1
ATOM 1093 N N . ILE A 1 136 ? -5.229 8.501 25.009 1.00 83.12 136 ILE A N 1
ATOM 1094 C CA . ILE A 1 136 ? -4.560 7.202 25.053 1.00 83.12 136 ILE A CA 1
ATOM 1095 C C . ILE A 1 136 ? -3.163 7.377 25.665 1.00 83.12 136 ILE A C 1
ATOM 1097 O O . ILE A 1 136 ? -2.312 8.083 25.129 1.00 83.12 136 ILE A O 1
ATOM 1101 N N . LYS A 1 137 ? -2.920 6.727 26.812 1.00 76.31 137 LYS A N 1
ATOM 1102 C CA . LYS A 1 137 ? -1.659 6.836 27.570 1.00 76.31 137 LYS A CA 1
ATOM 1103 C C . LYS A 1 137 ? -0.465 6.255 26.808 1.00 76.31 137 LYS A C 1
ATOM 1105 O O . LYS A 1 137 ? -0.629 5.337 26.007 1.00 76.31 137 LYS A O 1
ATOM 1110 N N . SER A 1 138 ? 0.742 6.717 27.142 1.00 65.00 138 SER A N 1
ATOM 1111 C CA . SER A 1 138 ? 2.007 6.328 26.500 1.00 65.00 138 SER A CA 1
ATOM 1112 C C . SER A 1 138 ? 2.328 4.829 26.543 1.00 65.00 138 SER A C 1
ATOM 1114 O O . SER A 1 138 ? 2.887 4.307 25.585 1.00 65.00 138 SER A O 1
ATOM 1116 N N . GLU A 1 139 ? 1.907 4.113 27.587 1.00 64.25 139 GLU A N 1
ATOM 1117 C CA . GLU A 1 139 ? 1.995 2.641 27.688 1.00 64.25 139 GLU A CA 1
ATOM 1118 C C . GLU A 1 139 ? 1.289 1.928 26.514 1.00 64.25 139 GLU A C 1
ATOM 1120 O O . GLU A 1 139 ? 1.621 0.803 26.145 1.00 64.25 139 GLU A O 1
ATOM 1125 N N . SER A 1 140 ? 0.353 2.615 25.857 1.00 65.69 140 SER A N 1
ATOM 1126 C CA . SER A 1 140 ? -0.355 2.114 24.681 1.00 65.69 140 SER A CA 1
ATOM 1127 C C . SER A 1 140 ? 0.480 2.183 23.397 1.00 65.69 140 SER A C 1
ATOM 1129 O O . SER A 1 140 ? 0.114 1.530 22.422 1.00 65.69 140 SER A O 1
ATOM 1131 N N . TYR A 1 141 ? 1.592 2.932 23.344 1.00 68.06 141 TYR A N 1
ATOM 1132 C CA . TYR A 1 141 ? 2.468 2.949 22.161 1.00 68.06 141 TYR A CA 1
ATOM 1133 C C . TYR A 1 141 ? 3.155 1.595 21.948 1.00 68.06 141 TYR A C 1
ATOM 1135 O O . TYR A 1 141 ? 3.229 1.126 20.810 1.00 68.06 141 TYR A O 1
ATOM 1143 N N . ASP A 1 142 ? 3.570 0.925 23.025 1.00 69.75 142 ASP A N 1
ATOM 1144 C CA . ASP A 1 142 ? 4.111 -0.438 22.957 1.00 69.75 142 ASP A CA 1
ATOM 1145 C C . ASP A 1 142 ? 3.022 -1.440 22.554 1.00 69.75 142 ASP A C 1
ATOM 1147 O O . ASP A 1 142 ? 3.236 -2.289 21.687 1.00 69.75 142 ASP A O 1
ATOM 1151 N N . MET A 1 143 ? 1.800 -1.260 23.063 1.00 68.12 143 MET A N 1
ATOM 1152 C CA . MET A 1 143 ? 0.630 -2.038 22.628 1.00 68.12 143 MET A CA 1
ATOM 1153 C C . MET A 1 143 ? 0.287 -1.798 21.148 1.00 68.12 143 MET A C 1
ATOM 1155 O O . MET A 1 143 ? -0.196 -2.692 20.454 1.00 68.12 143 MET A O 1
ATOM 1159 N N . THR A 1 144 ? 0.563 -0.597 20.634 1.00 80.75 144 THR A N 1
ATOM 1160 C CA . THR A 1 144 ? 0.354 -0.256 19.224 1.00 80.75 144 THR A CA 1
ATOM 1161 C C . THR A 1 144 ? 1.339 -1.002 18.322 1.00 80.75 144 THR A C 1
ATOM 1163 O O . THR A 1 144 ? 0.964 -1.383 17.213 1.00 80.75 144 THR A O 1
ATOM 1166 N N . ARG A 1 145 ? 2.572 -1.267 18.787 1.00 84.31 145 ARG A N 1
ATOM 1167 C CA . ARG A 1 145 ? 3.518 -2.123 18.051 1.00 84.31 145 ARG A CA 1
ATOM 1168 C C . ARG A 1 145 ? 2.999 -3.548 17.929 1.00 84.31 145 ARG A C 1
ATOM 1170 O O . ARG A 1 145 ? 2.923 -4.049 16.817 1.00 84.31 145 ARG A O 1
ATOM 1177 N N . GLU A 1 146 ? 2.557 -4.149 19.035 1.00 84.00 146 GLU A N 1
ATOM 1178 C CA . GLU A 1 146 ? 2.006 -5.513 19.025 1.00 84.00 146 GLU A CA 1
ATOM 1179 C C . GLU A 1 146 ? 0.825 -5.639 18.044 1.00 84.00 146 GLU A C 1
ATOM 1181 O O . GLU A 1 146 ? 0.687 -6.630 17.322 1.00 84.00 146 GLU A O 1
ATOM 1186 N N . LEU A 1 147 ? -0.035 -4.619 17.996 1.00 85.44 147 LEU A N 1
ATOM 1187 C CA . LEU A 1 147 ? -1.144 -4.565 17.050 1.00 85.44 147 LEU A CA 1
ATOM 1188 C C . LEU A 1 147 ? -0.644 -4.543 15.598 1.00 85.44 147 LEU A C 1
ATOM 1190 O O . LEU A 1 147 ? -1.120 -5.330 14.778 1.00 85.44 147 LEU A O 1
ATOM 1194 N N . ILE A 1 148 ? 0.315 -3.665 15.284 1.00 87.25 148 ILE A N 1
ATOM 1195 C CA . ILE A 1 148 ? 0.908 -3.557 13.943 1.00 87.25 148 ILE A CA 1
ATOM 1196 C C . ILE A 1 148 ? 1.575 -4.876 13.539 1.00 87.25 148 ILE A C 1
ATOM 1198 O O . ILE A 1 148 ? 1.379 -5.326 12.411 1.00 87.25 148 ILE A O 1
ATOM 1202 N N . ASP A 1 149 ? 2.308 -5.515 14.450 1.00 87.56 149 ASP A N 1
ATOM 1203 C CA . ASP A 1 149 ? 3.006 -6.775 14.190 1.00 87.56 149 ASP A CA 1
ATOM 1204 C C . ASP A 1 149 ? 2.019 -7.899 13.862 1.00 87.56 149 ASP A C 1
ATOM 1206 O O . ASP A 1 149 ? 2.214 -8.641 12.897 1.00 87.56 149 ASP A O 1
ATOM 1210 N N . ASN A 1 150 ? 0.910 -7.994 14.602 1.00 83.62 150 ASN A N 1
ATOM 1211 C CA . ASN A 1 150 ? -0.134 -8.970 14.300 1.00 83.62 150 ASN A CA 1
ATOM 1212 C C . ASN A 1 150 ? -0.784 -8.717 12.934 1.00 83.62 150 ASN A C 1
ATOM 1214 O O . ASN A 1 150 ? -0.984 -9.676 12.188 1.00 83.62 150 ASN A O 1
ATOM 1218 N N . CYS A 1 151 ? -1.048 -7.459 12.565 1.00 82.75 151 CYS A N 1
ATOM 1219 C CA . CYS A 1 151 ? -1.541 -7.143 11.224 1.00 82.75 151 CYS A CA 1
ATOM 1220 C C . CYS A 1 151 ? -0.519 -7.501 10.135 1.00 82.75 151 CYS A C 1
ATOM 1222 O O . CYS A 1 151 ? -0.878 -8.109 9.127 1.00 82.75 151 CYS A O 1
ATOM 1224 N N . SER A 1 152 ? 0.755 -7.164 10.351 1.00 84.00 152 SER A N 1
ATOM 1225 C CA . SER A 1 152 ? 1.849 -7.423 9.410 1.00 84.00 152 SER A CA 1
ATOM 1226 C C . SER A 1 152 ? 2.014 -8.915 9.122 1.00 84.00 152 SER A C 1
ATOM 1228 O O . SER A 1 152 ? 2.116 -9.313 7.963 1.00 84.00 152 SER A O 1
ATOM 1230 N N . LEU A 1 153 ? 1.957 -9.760 10.158 1.00 82.81 153 LEU A N 1
ATOM 1231 C CA . LEU A 1 153 ? 2.068 -11.214 10.012 1.00 82.81 153 LEU A CA 1
ATOM 1232 C C . LEU A 1 153 ? 0.983 -11.806 9.106 1.00 82.81 153 LEU A C 1
ATOM 1234 O O . LEU A 1 153 ? 1.280 -12.704 8.320 1.00 82.81 153 LEU A O 1
ATOM 1238 N N . VAL A 1 154 ? -0.255 -11.318 9.214 1.00 81.56 154 VAL A N 1
ATOM 1239 C CA . VAL A 1 154 ? -1.365 -11.797 8.379 1.00 81.56 154 VAL A CA 1
ATOM 1240 C C . VAL A 1 154 ? -1.191 -11.306 6.942 1.00 81.56 154 VAL A C 1
ATOM 1242 O O . VAL A 1 154 ? -1.181 -12.115 6.020 1.00 81.56 154 VAL A O 1
ATOM 1245 N N . ILE A 1 155 ? -0.933 -10.006 6.754 1.00 76.56 155 ILE A N 1
ATOM 1246 C CA . ILE A 1 155 ? -0.752 -9.397 5.426 1.00 76.56 155 ILE A CA 1
ATOM 1247 C C . ILE A 1 155 ? 0.394 -10.069 4.657 1.00 76.56 155 ILE A C 1
ATOM 1249 O O . ILE A 1 155 ? 0.240 -10.420 3.490 1.00 76.56 155 ILE A O 1
ATOM 1253 N N . GLN A 1 156 ? 1.539 -10.299 5.307 1.00 75.12 156 GLN A N 1
ATOM 1254 C CA . GLN A 1 156 ? 2.685 -10.948 4.667 1.00 75.12 156 GLN A CA 1
ATOM 1255 C C . GLN A 1 156 ? 2.397 -12.389 4.242 1.00 75.12 156 GLN A C 1
ATOM 1257 O O . GLN A 1 156 ? 2.950 -12.835 3.236 1.00 75.12 156 GLN A O 1
ATOM 1262 N N . ARG A 1 157 ? 1.572 -13.128 4.995 1.00 75.94 157 ARG A N 1
ATOM 1263 C CA . ARG A 1 157 ? 1.157 -14.484 4.613 1.00 75.94 157 ARG A CA 1
ATOM 1264 C C . ARG A 1 157 ? 0.232 -14.427 3.412 1.00 75.94 157 ARG A C 1
ATOM 1266 O O . ARG A 1 157 ? 0.552 -15.036 2.401 1.00 75.94 157 ARG A O 1
ATOM 1273 N N . THR A 1 158 ? -0.817 -13.613 3.453 1.00 72.81 158 THR A N 1
ATOM 1274 C CA . THR A 1 158 ? -1.751 -13.468 2.328 1.00 72.81 158 THR A CA 1
ATOM 1275 C C . THR A 1 158 ? -1.041 -13.069 1.029 1.00 72.81 158 THR A C 1
ATOM 1277 O O . THR A 1 158 ? -1.202 -13.748 0.018 1.00 72.81 158 THR A O 1
ATOM 1280 N N . ILE A 1 159 ? -0.135 -12.083 1.075 1.00 68.44 159 ILE A N 1
ATOM 1281 C CA . ILE A 1 159 ? 0.681 -11.683 -0.090 1.00 68.44 159 ILE A CA 1
ATOM 1282 C C . ILE A 1 159 ? 1.579 -12.828 -0.588 1.00 68.44 159 ILE A C 1
ATOM 1284 O O . ILE A 1 159 ? 1.864 -12.917 -1.778 1.00 68.44 159 ILE A O 1
ATOM 1288 N N . LYS A 1 160 ? 2.077 -13.705 0.293 1.00 66.88 160 LYS A N 1
ATOM 1289 C CA . LYS A 1 160 ? 2.889 -14.862 -0.117 1.00 66.88 160 LYS A CA 1
ATOM 1290 C C . LYS A 1 160 ? 2.062 -15.969 -0.773 1.00 66.88 160 LYS A C 1
ATOM 1292 O O . LYS A 1 160 ? 2.614 -16.657 -1.621 1.00 66.88 160 LYS A O 1
ATOM 1297 N N . ASN A 1 161 ? 0.783 -16.136 -0.445 1.00 63.88 161 ASN A N 1
ATOM 1298 C CA . ASN A 1 161 ? -0.040 -17.188 -1.061 1.00 63.88 161 ASN A CA 1
ATOM 1299 C C . ASN A 1 161 ? -0.603 -16.813 -2.418 1.00 63.88 161 ASN A C 1
ATOM 1301 O O . ASN A 1 161 ? -0.690 -17.686 -3.273 1.00 63.88 161 ASN A O 1
ATOM 1305 N N . GLU A 1 162 ? -0.856 -15.529 -2.676 1.00 56.50 162 GLU A N 1
ATOM 1306 C CA . GLU A 1 162 ? -1.086 -15.071 -4.053 1.00 56.50 162 GLU A CA 1
ATOM 1307 C C . GLU A 1 162 ? 0.102 -15.418 -4.975 1.00 56.50 162 GLU A C 1
ATOM 1309 O O . GLU A 1 162 ? -0.082 -15.575 -6.176 1.00 56.50 162 GLU A O 1
ATOM 1314 N N . LYS A 1 163 ? 1.310 -15.630 -4.422 1.00 52.97 163 LYS A N 1
ATOM 1315 C CA . LYS A 1 163 ? 2.495 -16.104 -5.167 1.00 52.97 163 LYS A CA 1
ATOM 1316 C C . LYS A 1 163 ? 2.540 -17.621 -5.388 1.00 52.97 163 LYS A C 1
ATOM 1318 O O . LYS A 1 163 ? 3.327 -18.061 -6.216 1.00 52.97 163 LYS A O 1
ATOM 1323 N N . ASN A 1 164 ? 1.740 -18.408 -4.662 1.00 43.94 164 ASN A N 1
ATOM 1324 C CA . ASN A 1 164 ? 1.582 -19.854 -4.881 1.00 43.94 164 ASN A CA 1
ATOM 1325 C C . ASN A 1 164 ? 0.506 -20.169 -5.931 1.00 43.94 164 ASN A C 1
ATOM 1327 O O . ASN A 1 164 ? 0.313 -21.336 -6.274 1.00 43.94 164 ASN A O 1
ATOM 1331 N N . VAL A 1 165 ? -0.185 -19.151 -6.456 1.00 40.28 165 VAL A N 1
ATOM 1332 C CA . VAL A 1 165 ? -0.939 -19.295 -7.698 1.00 40.28 165 VAL A CA 1
ATOM 1333 C C . VAL A 1 165 ? 0.091 -19.387 -8.813 1.00 40.28 165 VAL A C 1
ATOM 1335 O O . VAL A 1 165 ? 0.689 -18.392 -9.220 1.00 40.28 165 VAL A O 1
ATOM 1338 N N . ASP A 1 166 ? 0.345 -20.618 -9.242 1.00 37.09 166 ASP A N 1
ATOM 1339 C CA . ASP A 1 166 ? 1.161 -20.922 -10.402 1.00 37.09 166 ASP A CA 1
ATOM 1340 C C . ASP A 1 166 ? 0.633 -20.105 -11.591 1.00 37.09 166 ASP A C 1
ATOM 1342 O O . ASP A 1 166 ? -0.462 -20.343 -12.099 1.00 37.09 166 ASP A O 1
ATOM 1346 N N . ILE A 1 167 ? 1.399 -19.098 -12.019 1.00 38.59 167 ILE A N 1
ATOM 1347 C CA . ILE A 1 167 ? 1.075 -18.278 -13.197 1.00 38.59 167 ILE A CA 1
ATOM 1348 C C . ILE A 1 167 ? 1.389 -19.054 -14.488 1.00 38.59 167 ILE A C 1
ATOM 1350 O O . ILE A 1 167 ? 1.485 -18.475 -15.568 1.00 38.59 167 ILE A O 1
ATOM 1354 N N . SER A 1 168 ? 1.509 -20.382 -14.405 1.00 33.91 168 SER A N 1
ATOM 1355 C CA . SER A 1 168 ? 1.501 -21.304 -15.536 1.00 33.91 168 SER A CA 1
ATOM 1356 C C . SER A 1 168 ? 0.113 -21.412 -16.192 1.00 33.91 168 SER A C 1
ATOM 1358 O O . SER A 1 168 ? -0.302 -22.479 -16.636 1.00 33.91 168 SER A O 1
ATOM 1360 N N . PHE A 1 169 ? -0.600 -20.297 -16.369 1.00 32.47 169 PHE A N 1
ATOM 1361 C CA . PHE A 1 169 ? -1.641 -20.231 -17.392 1.00 32.47 169 PHE A CA 1
ATOM 1362 C C . PHE A 1 169 ? -0.999 -19.927 -18.748 1.00 32.47 169 PHE A C 1
ATOM 1364 O O . PHE A 1 169 ? -0.871 -18.791 -19.182 1.00 32.47 169 PHE A O 1
ATOM 1371 N N . GLN A 1 170 ? -0.501 -21.023 -19.321 1.00 30.47 170 GLN A N 1
ATOM 1372 C CA . GLN A 1 170 ? -0.677 -21.490 -20.696 1.00 30.47 170 GLN A CA 1
ATOM 1373 C C . GLN A 1 170 ? -0.833 -20.471 -21.847 1.00 30.47 170 GLN A C 1
ATOM 1375 O O . GLN A 1 170 ? -1.820 -19.743 -21.918 1.00 30.47 170 GLN A O 1
ATOM 1380 N N . ALA A 1 171 ? 0.057 -20.702 -22.829 1.00 31.84 171 ALA A N 1
ATOM 1381 C CA . ALA A 1 171 ? 0.028 -20.423 -24.276 1.00 31.84 171 ALA A CA 1
ATOM 1382 C C . ALA A 1 171 ? 0.470 -19.034 -24.765 1.00 31.84 171 ALA A C 1
ATOM 1384 O O . ALA A 1 171 ? -0.288 -18.053 -24.628 1.00 31.84 171 ALA A O 1
#

Organism: NCBI:txid222440

Radius of gyration: 19.27 Å; Cα contacts (8 Å, |Δi|>4): 143; chains: 1; bounding box: 39×40×52 Å

Foldseek 3Di:
DQVVLQVVQCVQQVDGQQDDDDDVSSVVCLQVLVGDQGDPVDDPVVSVLSSQCSDSPPVSHDDPVRVCPDPVNVVVVCCVVPPLCLQVDAPVNLVVLLVLLVPFDLDLDDDPVNVVSLVVLVVSLVCVVVCSNVNDDPVCPVVSVVSVVSSVSSVVSNSVVVVVPPPPPDD

Nearest PDB structures (foldseek):
  6sgd-assembly1_A  TM=9.554E-01  e=8.594E-04  Homo sapiens
  5m55-assembly1_A  TM=9.534E-01  e=8.594E-04  Homo sapiens
  2w5b-assembly1_A  TM=9.523E-01  e=1.003E-03  Homo sapiens
  6sgi-assembly1_A  TM=9.559E-01  e=1.366E-03  Homo sapiens
  4apc-assembly1_A  TM=9.307E-01  e=1.056E-03  Homo sapiens

Sequence (171 aa):
MFAIGLVVFELLTGQHPFNANNEQAIIDKIKKGDHQQLPDFVPSDLKYLFISMLNNDPIKRPTIEDILNNEKIKKQIKEFKDDESGQELTTERFKRIQNEIKSVPKTDEISHDQMMKLTNGLKTARIIRSGKAPQIKSESYDMTRELIDNCSLVIQRTIKNEKNVDISFQA

Solvent-accessible surface area (backbone atoms only — not comparable to full-atom values): 9829 Å² total; per-residue (Å²): 96,47,70,57,25,48,52,53,45,26,73,76,63,76,44,63,49,42,70,60,99,45,69,69,55,25,53,51,23,52,76,70,53,55,53,62,80,78,63,85,90,50,55,68,72,58,47,52,52,45,54,35,23,52,42,73,52,73,84,71,26,64,53,71,64,58,54,62,62,35,68,69,54,40,50,51,53,47,56,64,69,68,59,61,67,22,75,74,51,43,68,66,57,52,53,51,49,46,52,54,49,71,66,48,73,84,42,54,72,77,54,71,69,53,52,51,49,42,52,52,42,53,53,50,41,48,31,51,76,70,60,47,21,78,84,48,58,76,80,49,56,61,53,36,49,56,48,49,51,56,43,47,57,28,52,57,35,32,60,51,45,68,66,69,54,73,80,78,74,74,135